Protein AF-A0A7C5NVF3-F1 (afdb_monomer)

Solvent-accessible surface area (backbone atoms only — not comparable to full-atom values): 6980 Å² total; per-residue (Å²): 120,101,78,73,57,64,65,59,55,49,51,50,50,53,51,49,51,52,49,50,53,49,50,57,51,39,60,72,72,67,48,75,81,57,51,59,60,52,48,51,54,54,52,60,71,68,57,77,90,85,82,88,89,86,80,64,86,88,70,46,63,48,60,48,50,18,57,64,72,38,77,91,44,76,80,44,80,82,63,97,58,91,69,82,85,64,93,81,85,90,78,92,62,86,75,82,83,87,80,87,85,72,134

Radius of gyration: 19.9 Å; Cα contacts (8 Å, |Δi|>4): 42; chains: 1; bounding box: 36×35×56 Å

Secondary structure (DSSP, 8-state):
--S--HHHHHHHHHHHHHHHHHHHHHHHTT--SSHHHHHHHHHHTT----------TTSSHHHHHHHHH-TT--SS---SS--TTS-------SS--------

Mean predicted aligned error: 11.96 Å

Sequence (103 aa):
MLLTDQELKHKRYEIKNTANDLKKILQKINYSDEDAIVEDVLNGLEEPFMFVVVGEVKSGKSSFINALLDPGKEICKVAPSPMTDTIQEIVYGVPEREESVSP

Nearest PDB structures (foldseek):
  1y76-assembly1_C  TM=8.891E-01  e=1.439E+00  Rattus norvegicus
  6ipc-assembly2_J  TM=8.053E-01  e=4.302E+00  Homo sapiens
  7xn7-assembly1_r  TM=4.098E-01  e=4.034E+00  Komagataella phaffii

Foldseek 3Di:
DPDPPVVLVVVLVVLLVVLVVVLVVCVVVVPPPCNVVSVVVNVVSPDDDDDDDDDDFPPCSQVVVCVVPPVVDSQDDDDPDRPPPDDDDDDDDPPDDDDDDDD

Structure (mmCIF, N/CA/C/O backbone):
data_AF-A0A7C5NVF3-F1
#
_entry.id   AF-A0A7C5NVF3-F1
#
loop_
_atom_site.group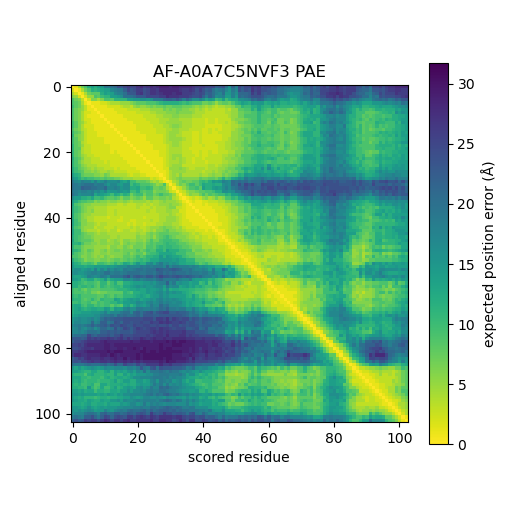_PDB
_atom_site.id
_atom_site.type_symbol
_atom_site.label_atom_id
_atom_site.label_alt_id
_atom_site.label_comp_id
_atom_site.label_asym_id
_atom_site.label_entity_id
_atom_site.label_seq_id
_atom_site.pdbx_PDB_ins_code
_atom_site.Cartn_x
_atom_site.Cartn_y
_atom_site.Cartn_z
_atom_site.occupancy
_atom_site.B_iso_or_equiv
_atom_site.auth_seq_id
_atom_site.auth_comp_id
_atom_site.auth_asym_id
_atom_site.auth_atom_id
_atom_site.pdbx_PDB_model_num
ATOM 1 N N . MET A 1 1 ? 8.363 -12.502 -8.960 1.00 39.22 1 MET A N 1
ATOM 2 C CA . MET A 1 1 ? 9.226 -11.387 -8.524 1.00 39.22 1 MET A CA 1
ATOM 3 C C . MET A 1 1 ? 8.731 -10.909 -7.163 1.00 39.22 1 MET A C 1
ATOM 5 O O . MET A 1 1 ? 7.525 -10.909 -6.956 1.00 39.22 1 MET A O 1
ATOM 9 N N . LEU A 1 2 ? 9.635 -10.677 -6.210 1.00 43.88 2 LEU A N 1
ATOM 10 C CA . LEU A 1 2 ? 9.419 -10.656 -4.750 1.00 43.88 2 LEU A CA 1
ATOM 11 C C . LEU A 1 2 ? 8.507 -9.519 -4.226 1.00 43.88 2 LEU A C 1
ATOM 13 O O . LEU A 1 2 ? 8.996 -8.613 -3.572 1.00 43.88 2 LEU A O 1
ATOM 17 N N . LEU A 1 3 ? 7.191 -9.556 -4.465 1.00 48.16 3 LEU A N 1
ATOM 18 C CA . LEU A 1 3 ? 6.234 -8.631 -3.816 1.00 48.16 3 LEU A CA 1
ATOM 19 C C . LEU A 1 3 ? 4.893 -9.287 -3.431 1.00 48.16 3 LEU A C 1
ATOM 21 O O . LEU A 1 3 ? 3.881 -8.622 -3.223 1.00 48.16 3 LEU A O 1
ATOM 25 N N . THR A 1 4 ? 4.874 -10.608 -3.273 1.00 58.38 4 THR A N 1
ATOM 26 C CA . THR A 1 4 ? 3.756 -11.324 -2.640 1.00 58.38 4 THR A CA 1
ATOM 27 C C . THR A 1 4 ? 4.297 -12.322 -1.640 1.00 58.38 4 THR A C 1
ATOM 29 O O . THR A 1 4 ? 4.055 -13.522 -1.752 1.00 58.38 4 THR A O 1
ATOM 32 N N . ASP A 1 5 ? 5.068 -11.832 -0.676 1.00 70.69 5 ASP A N 1
ATOM 33 C CA . ASP A 1 5 ? 5.360 -12.651 0.484 1.00 70.69 5 ASP A CA 1
ATOM 34 C C . ASP A 1 5 ? 4.044 -12.838 1.260 1.00 70.69 5 ASP A C 1
ATOM 36 O O . ASP A 1 5 ? 3.506 -11.900 1.859 1.00 70.69 5 ASP A O 1
ATOM 40 N N . GLN A 1 6 ? 3.457 -14.034 1.148 1.00 73.69 6 GLN A N 1
ATOM 41 C CA . GLN A 1 6 ? 2.255 -14.400 1.898 1.00 73.69 6 GLN A CA 1
ATOM 42 C C . GLN A 1 6 ? 2.490 -14.239 3.402 1.00 73.69 6 GLN A C 1
ATOM 44 O O . GLN A 1 6 ? 1.564 -13.859 4.115 1.00 73.69 6 GLN A O 1
ATOM 49 N N . GLU A 1 7 ? 3.726 -14.443 3.864 1.00 80.69 7 GLU A N 1
ATOM 50 C CA . GLU A 1 7 ? 4.119 -14.237 5.252 1.00 80.69 7 GLU A CA 1
ATOM 51 C C . GLU A 1 7 ? 4.009 -12.758 5.640 1.00 80.69 7 GLU A C 1
ATOM 53 O O . GLU A 1 7 ? 3.460 -12.427 6.688 1.00 80.69 7 GLU A O 1
ATOM 58 N N . LEU A 1 8 ? 4.437 -11.843 4.767 1.00 80.69 8 LEU A N 1
ATOM 59 C CA . LEU A 1 8 ? 4.329 -10.404 5.007 1.00 80.69 8 LEU A CA 1
ATOM 60 C C . LEU A 1 8 ? 2.871 -9.926 5.025 1.00 80.69 8 LEU A C 1
ATOM 62 O O . LEU A 1 8 ? 2.501 -9.116 5.876 1.00 80.69 8 LEU A O 1
ATOM 66 N N . LYS A 1 9 ? 2.021 -10.457 4.135 1.00 81.94 9 LYS A N 1
ATOM 67 C CA . LYS A 1 9 ? 0.570 -10.194 4.177 1.00 81.94 9 LYS A CA 1
ATOM 68 C C . LYS A 1 9 ? -0.051 -10.703 5.477 1.00 81.94 9 LYS A C 1
ATOM 70 O O . LYS A 1 9 ? -0.844 -9.989 6.087 1.00 81.94 9 LYS A O 1
ATOM 75 N N . HIS A 1 10 ? 0.334 -11.903 5.911 1.00 86.25 10 HIS A N 1
ATOM 76 C CA . HIS A 1 10 ? -0.138 -12.493 7.160 1.00 86.25 10 HIS A CA 1
ATOM 77 C C . HIS A 1 10 ? 0.290 -11.664 8.376 1.00 86.25 10 HIS A C 1
ATOM 79 O O . HIS A 1 10 ? -0.549 -11.301 9.194 1.00 86.25 10 HIS A O 1
ATOM 85 N N . LYS A 1 11 ? 1.565 -11.266 8.456 1.00 87.88 11 LYS A N 1
ATOM 86 C CA . LYS A 1 11 ? 2.071 -10.418 9.545 1.00 87.88 11 LYS A CA 1
ATOM 87 C C . LYS A 1 11 ? 1.390 -9.053 9.5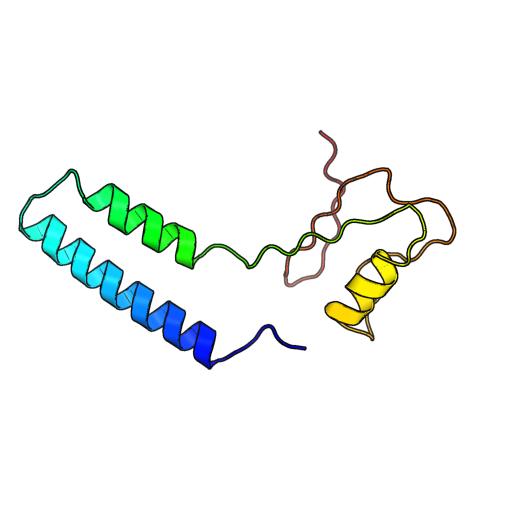76 1.00 87.88 11 LYS A C 1
ATOM 89 O O . LYS A 1 11 ? 0.991 -8.605 10.646 1.00 87.88 11 LYS A O 1
ATOM 94 N N . ARG A 1 12 ? 1.189 -8.402 8.419 1.00 87.12 12 ARG A N 1
ATOM 95 C CA . ARG A 1 12 ? 0.420 -7.142 8.346 1.00 87.12 12 ARG A CA 1
ATOM 96 C C . ARG A 1 12 ? -0.999 -7.326 8.890 1.00 87.12 12 ARG A C 1
ATOM 98 O O . ARG A 1 12 ? -1.469 -6.482 9.649 1.00 87.12 12 ARG A O 1
ATOM 105 N N . TYR A 1 13 ? -1.657 -8.434 8.549 1.00 89.31 13 TYR A N 1
ATOM 106 C CA . TYR A 1 13 ? -2.989 -8.762 9.056 1.00 89.31 13 TYR A CA 1
ATOM 107 C C . TYR A 1 13 ? -3.007 -8.970 10.581 1.00 89.31 13 TYR A C 1
ATOM 109 O O . TYR A 1 13 ? -3.860 -8.404 11.263 1.00 89.31 13 TYR A O 1
ATOM 117 N N . GLU A 1 14 ? -2.048 -9.714 11.136 1.00 92.62 14 GLU A N 1
ATOM 118 C CA . GLU A 1 14 ? -1.939 -9.934 12.586 1.00 92.62 14 GLU A CA 1
ATOM 119 C C . GLU A 1 14 ? -1.690 -8.636 13.363 1.00 92.62 14 GLU A C 1
ATOM 121 O O . GLU A 1 14 ? -2.365 -8.375 14.365 1.00 92.62 14 GLU A O 1
ATOM 126 N N . ILE A 1 15 ? -0.768 -7.792 12.886 1.00 91.00 15 ILE A N 1
ATOM 127 C CA . ILE A 1 15 ? -0.477 -6.497 13.515 1.00 91.00 15 ILE A CA 1
ATOM 128 C C . ILE A 1 15 ? -1.717 -5.602 13.448 1.00 91.00 15 ILE A C 1
ATOM 130 O O . ILE A 1 15 ? -2.098 -5.014 14.458 1.00 91.00 15 ILE A O 1
ATOM 134 N N . LYS A 1 16 ? -2.396 -5.547 12.294 1.00 91.31 16 LYS A N 1
ATOM 135 C CA . LYS A 1 16 ? -3.624 -4.762 12.124 1.00 91.31 16 LYS A CA 1
ATOM 136 C C . LYS A 1 16 ? -4.722 -5.209 13.088 1.00 91.31 16 LYS A C 1
ATOM 138 O O . LYS A 1 16 ? -5.383 -4.365 13.687 1.00 91.31 16 LYS A O 1
ATOM 143 N N . ASN A 1 17 ? -4.921 -6.512 13.272 1.00 93.62 17 ASN A N 1
ATOM 144 C CA . ASN A 1 17 ? -5.908 -7.017 14.229 1.00 93.62 17 ASN A CA 1
ATOM 145 C C . ASN A 1 17 ? -5.545 -6.648 15.668 1.00 93.62 17 ASN A C 1
ATOM 147 O O . ASN A 1 17 ? -6.384 -6.121 16.393 1.00 93.62 17 ASN A O 1
ATOM 151 N N . THR A 1 18 ? -4.282 -6.842 16.045 1.00 92.25 18 THR A N 1
ATOM 152 C CA . THR A 1 18 ? -3.792 -6.524 17.392 1.00 92.25 18 THR A CA 1
ATOM 153 C C . THR A 1 18 ? -3.927 -5.029 17.701 1.00 92.25 18 THR A C 1
ATOM 155 O O . THR A 1 18 ? -4.414 -4.659 18.767 1.00 92.25 18 THR A O 1
ATOM 158 N N . ALA A 1 19 ? -3.567 -4.159 16.752 1.00 89.94 19 ALA A N 1
ATOM 159 C CA . ALA A 1 19 ? -3.720 -2.711 16.883 1.00 89.94 19 ALA A CA 1
ATOM 160 C C . ALA A 1 19 ? -5.197 -2.292 16.989 1.00 89.94 19 ALA A C 1
ATOM 162 O O . ALA A 1 19 ? -5.542 -1.446 17.811 1.00 89.94 19 ALA A O 1
ATOM 163 N N . ASN A 1 20 ? -6.094 -2.923 16.223 1.00 90.69 20 ASN A N 1
ATOM 164 C CA . ASN A 1 20 ? -7.534 -2.678 16.339 1.00 90.69 20 ASN A CA 1
ATOM 165 C C . ASN A 1 20 ? -8.100 -3.118 17.693 1.00 90.69 20 ASN A C 1
ATOM 167 O O . ASN A 1 20 ? -8.975 -2.448 18.242 1.00 90.69 20 ASN A O 1
ATOM 171 N N . ASP A 1 21 ? -7.628 -4.234 18.242 1.00 91.25 21 ASP A N 1
ATOM 172 C CA . ASP A 1 21 ? -8.057 -4.684 19.564 1.00 91.25 21 ASP A CA 1
ATOM 173 C C . ASP A 1 21 ? -7.545 -3.756 20.669 1.00 91.25 21 ASP A C 1
ATOM 175 O O . ASP A 1 21 ? -8.307 -3.427 21.580 1.00 91.25 21 ASP A O 1
ATOM 179 N N . LEU A 1 22 ? -6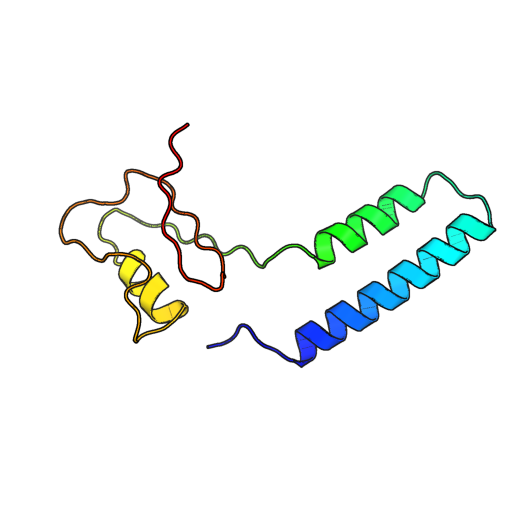.318 -3.238 20.540 1.00 89.00 22 LEU A N 1
ATOM 180 C CA . LEU A 1 22 ? -5.804 -2.185 21.414 1.00 89.00 22 LEU A CA 1
ATOM 181 C C . LEU A 1 22 ? -6.664 -0.915 21.327 1.00 89.00 22 LEU A C 1
ATOM 183 O O . LEU A 1 22 ? -7.094 -0.418 22.365 1.00 89.00 22 LEU A O 1
ATOM 187 N N . LYS A 1 23 ? -7.006 -0.448 20.115 1.00 86.94 23 LYS A N 1
ATOM 188 C CA . LYS A 1 23 ? -7.891 0.716 19.904 1.00 86.94 23 LYS A CA 1
ATOM 189 C C . LYS A 1 23 ? -9.229 0.545 20.627 1.00 86.94 23 LYS A C 1
ATOM 191 O O . LYS A 1 23 ? -9.662 1.427 21.360 1.00 86.94 23 LYS A O 1
ATOM 196 N N . LYS A 1 24 ? -9.864 -0.629 20.512 1.00 88.25 24 LYS A N 1
ATOM 197 C CA . LYS A 1 24 ? -11.124 -0.929 21.223 1.00 88.25 24 LYS A CA 1
ATOM 198 C C . LYS A 1 24 ? -10.972 -0.874 22.744 1.00 88.25 24 LYS A C 1
ATOM 200 O O . LYS A 1 24 ? -11.931 -0.534 23.434 1.00 88.25 24 LYS A O 1
ATOM 205 N N . ILE A 1 25 ? -9.819 -1.276 23.282 1.00 88.62 25 ILE A N 1
ATOM 206 C CA . ILE A 1 25 ? -9.549 -1.217 24.724 1.00 88.62 25 ILE A CA 1
ATOM 207 C C . ILE A 1 25 ? -9.365 0.239 25.162 1.00 88.62 25 ILE A C 1
ATOM 209 O O . ILE A 1 25 ? -10.016 0.638 26.125 1.00 88.62 25 ILE A O 1
ATOM 213 N N . LEU A 1 26 ? -8.566 1.029 24.436 1.00 85.62 26 LEU A N 1
ATOM 214 C CA . LEU A 1 26 ? -8.338 2.457 24.708 1.00 85.62 26 LEU A CA 1
ATOM 215 C C . LEU A 1 26 ? -9.648 3.261 24.691 1.00 85.62 26 LEU A C 1
ATOM 217 O O . LEU A 1 26 ? -9.947 4.000 25.631 1.00 85.62 26 LEU A O 1
ATOM 221 N N . GLN A 1 27 ? -10.506 2.999 23.703 1.00 83.94 27 GLN A N 1
ATOM 222 C CA . GLN A 1 27 ? -11.839 3.599 23.614 1.00 83.94 27 GLN A CA 1
ATOM 223 C C . GLN A 1 27 ? -12.736 3.243 24.807 1.00 83.94 27 GLN A C 1
ATOM 225 O O . GLN A 1 27 ? -13.494 4.082 25.288 1.00 83.94 27 GLN A O 1
ATOM 230 N N . LYS A 1 28 ? -12.653 2.011 25.329 1.00 85.12 28 LYS A N 1
ATOM 231 C CA . LYS A 1 28 ? -13.437 1.585 26.504 1.00 85.12 28 LYS A CA 1
ATOM 232 C C . LYS A 1 28 ? -12.989 2.251 27.802 1.00 85.12 28 LYS A C 1
ATOM 234 O O . LYS A 1 28 ? -13.817 2.431 28.690 1.00 85.12 28 LYS A O 1
ATOM 239 N N . ILE A 1 29 ? -11.704 2.576 27.929 1.00 86.12 29 ILE A N 1
ATOM 240 C CA . ILE A 1 29 ? -11.147 3.241 29.118 1.00 86.12 29 ILE A CA 1
ATOM 241 C C . ILE A 1 29 ? -11.188 4.776 29.012 1.00 86.12 29 ILE A C 1
ATOM 243 O O . ILE A 1 29 ? -10.740 5.455 29.931 1.00 86.12 29 ILE A O 1
ATOM 247 N N . ASN A 1 30 ? -11.780 5.310 27.934 1.00 73.19 30 ASN A N 1
ATOM 248 C CA . ASN A 1 30 ? -11.993 6.737 27.683 1.00 73.19 30 ASN A CA 1
ATOM 249 C C . ASN A 1 30 ? -10.690 7.564 27.608 1.00 73.19 30 ASN A C 1
ATOM 251 O O . ASN A 1 30 ? -10.679 8.743 27.964 1.00 73.19 30 ASN A O 1
ATOM 255 N N . TYR A 1 31 ? -9.600 6.941 27.148 1.00 71.31 31 TYR A N 1
ATOM 256 C CA . TYR A 1 31 ? -8.304 7.586 26.922 1.00 71.31 31 TYR A CA 1
ATOM 257 C C . TYR A 1 31 ? -8.249 8.152 25.496 1.00 71.31 31 TYR A C 1
ATOM 259 O O . TYR A 1 31 ? -7.921 7.448 24.545 1.00 71.31 31 TYR A O 1
ATOM 267 N N . SER A 1 32 ? -8.634 9.420 25.338 1.00 65.88 32 SER A N 1
ATOM 268 C CA . SER A 1 32 ? -8.825 10.061 24.026 1.00 65.88 32 SER A CA 1
ATOM 269 C C . SER A 1 32 ? -7.538 10.474 23.309 1.00 65.88 32 SER A C 1
ATOM 271 O O . SER A 1 32 ? -7.564 10.666 22.097 1.00 65.88 32 SER A O 1
ATOM 273 N N . ASP A 1 33 ? -6.423 10.627 24.025 1.00 66.06 33 ASP A N 1
ATOM 274 C CA . ASP A 1 33 ? -5.205 11.231 23.458 1.00 66.06 33 ASP A CA 1
ATOM 275 C C . ASP A 1 33 ? -4.302 10.212 22.734 1.00 66.06 33 ASP A C 1
ATOM 277 O O . ASP A 1 33 ? -3.489 10.583 21.890 1.00 66.06 33 ASP A O 1
ATOM 281 N N . GLU A 1 34 ? -4.460 8.917 23.014 1.00 67.12 34 GLU A N 1
ATOM 282 C CA . GLU A 1 34 ? -3.619 7.842 22.458 1.00 67.12 34 GLU A CA 1
ATOM 283 C C . GLU A 1 34 ? -4.239 7.154 21.232 1.00 67.12 34 GLU A C 1
ATOM 285 O O . GLU A 1 34 ? -3.554 6.404 20.531 1.00 67.12 34 GLU A O 1
ATOM 290 N N . ASP A 1 35 ? -5.505 7.457 20.923 1.00 74.38 35 ASP A N 1
ATOM 291 C CA . ASP A 1 35 ? -6.191 6.973 19.720 1.00 74.38 35 ASP A CA 1
ATOM 292 C C . ASP A 1 35 ? -5.453 7.404 18.442 1.00 74.38 35 ASP A C 1
ATOM 294 O O . ASP A 1 35 ? -5.355 6.620 17.495 1.00 74.38 35 ASP A O 1
ATOM 298 N N . ALA A 1 36 ? -4.860 8.604 18.448 1.00 80.06 36 ALA A N 1
ATOM 299 C CA . ALA A 1 36 ? -4.085 9.135 17.328 1.00 80.06 36 ALA A CA 1
ATOM 300 C C . ALA A 1 36 ? -2.841 8.285 17.017 1.00 80.06 36 ALA A C 1
ATOM 302 O O . ALA A 1 36 ? -2.554 8.005 15.859 1.00 80.06 36 ALA A O 1
ATOM 303 N N . ILE A 1 37 ? -2.138 7.798 18.045 1.00 83.88 37 ILE A N 1
ATOM 304 C CA . ILE A 1 37 ? -0.920 6.992 17.866 1.00 83.88 37 ILE A CA 1
ATOM 305 C C . ILE A 1 37 ? -1.264 5.643 17.228 1.00 83.88 37 ILE A C 1
ATOM 307 O O . ILE A 1 37 ? -0.562 5.164 16.337 1.00 83.88 37 ILE A O 1
ATOM 311 N N . VAL A 1 38 ? -2.353 5.014 17.678 1.00 85.50 38 VAL A N 1
ATOM 312 C CA . VAL A 1 38 ? -2.802 3.734 17.114 1.00 85.50 38 VAL A CA 1
ATOM 313 C C . VAL A 1 38 ? -3.305 3.915 15.683 1.00 85.50 38 VAL A C 1
ATOM 315 O O . VAL A 1 38 ? -3.080 3.049 14.838 1.00 85.50 38 VAL A O 1
ATOM 318 N N . GLU A 1 39 ? -3.957 5.038 15.395 1.00 84.56 39 GLU A N 1
ATOM 319 C CA . GLU A 1 39 ? -4.401 5.395 14.051 1.00 84.56 39 GLU A CA 1
ATOM 320 C C . GLU A 1 39 ? -3.226 5.617 13.092 1.00 84.56 39 GLU A C 1
ATOM 322 O O . GLU A 1 39 ? -3.226 5.043 12.005 1.00 84.56 39 GLU A O 1
ATOM 327 N N . ASP A 1 40 ? -2.177 6.321 13.519 1.00 86.62 40 ASP A N 1
ATOM 328 C CA . ASP A 1 40 ? -0.957 6.511 12.728 1.00 86.62 40 ASP A CA 1
ATOM 329 C C . ASP A 1 40 ? -0.278 5.177 12.383 1.00 86.62 40 ASP A C 1
ATOM 331 O O . ASP A 1 40 ? 0.113 4.943 11.237 1.00 86.62 40 ASP A O 1
ATOM 335 N N . VAL A 1 41 ? -0.189 4.254 13.348 1.00 86.44 41 VAL A N 1
ATOM 336 C CA . VAL A 1 41 ? 0.361 2.909 13.107 1.00 86.44 41 VAL A CA 1
ATOM 337 C C . VAL A 1 41 ? -0.499 2.130 12.111 1.00 86.44 41 VAL A C 1
ATOM 339 O O . VAL A 1 41 ? 0.037 1.469 11.220 1.00 86.44 41 VAL A O 1
ATOM 342 N N . LEU A 1 42 ? -1.827 2.194 12.244 1.00 87.31 42 LEU A N 1
ATOM 343 C CA . LEU A 1 42 ? -2.748 1.538 11.315 1.00 87.31 42 LEU A CA 1
ATOM 344 C C . LEU A 1 42 ? -2.617 2.105 9.896 1.00 87.31 42 LEU A C 1
ATOM 346 O O . LEU A 1 42 ? -2.586 1.320 8.950 1.00 87.31 42 LEU A O 1
ATOM 350 N N . ASN A 1 43 ? -2.473 3.424 9.755 1.00 85.62 43 ASN A N 1
ATOM 351 C CA . ASN A 1 43 ? -2.275 4.088 8.467 1.00 85.62 43 ASN A CA 1
ATOM 352 C C . ASN A 1 43 ? -0.952 3.659 7.814 1.00 85.62 43 ASN A C 1
ATOM 354 O O . ASN A 1 43 ? -0.946 3.232 6.661 1.00 85.62 43 ASN A O 1
ATOM 358 N N . GLY A 1 44 ? 0.150 3.646 8.571 1.00 84.25 44 GLY A N 1
ATOM 359 C CA . GLY A 1 44 ? 1.457 3.203 8.070 1.00 84.25 44 GLY A CA 1
ATOM 360 C C . GLY A 1 44 ? 1.491 1.732 7.625 1.00 84.25 44 GLY A C 1
ATOM 361 O O . GLY A 1 44 ? 2.234 1.362 6.717 1.00 84.25 44 GLY A O 1
ATOM 362 N N . LEU A 1 45 ? 0.655 0.865 8.212 1.00 83.44 45 LEU A N 1
ATOM 363 C CA . LEU A 1 45 ? 0.519 -0.535 7.781 1.00 83.44 45 LEU A CA 1
ATOM 364 C C . LEU A 1 45 ? -0.199 -0.697 6.439 1.00 83.44 45 LEU A C 1
ATOM 366 O O . LEU A 1 45 ? -0.109 -1.775 5.840 1.00 83.44 45 LEU A O 1
ATOM 370 N N . GLU A 1 46 ? -0.918 0.321 5.972 1.00 75.62 46 GLU A N 1
ATOM 371 C CA . GLU A 1 46 ? -1.580 0.325 4.665 1.00 75.62 46 GLU A CA 1
ATOM 372 C C . GLU A 1 46 ? -0.723 0.975 3.578 1.00 75.62 46 GLU A C 1
ATOM 374 O O . GLU A 1 46 ? -0.980 0.759 2.392 1.00 75.62 46 GLU A O 1
ATOM 379 N N . GLU A 1 47 ? 0.349 1.674 3.956 1.00 75.00 47 GL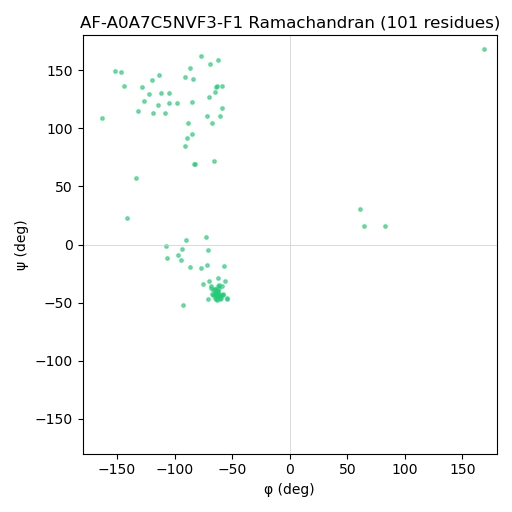U A N 1
ATOM 380 C CA . GLU A 1 47 ? 1.241 2.307 2.996 1.00 75.00 47 GLU A CA 1
ATOM 381 C C . GLU A 1 47 ? 1.945 1.269 2.094 1.00 75.00 47 GLU A C 1
ATOM 383 O O . GLU A 1 47 ? 2.412 0.206 2.560 1.00 75.00 47 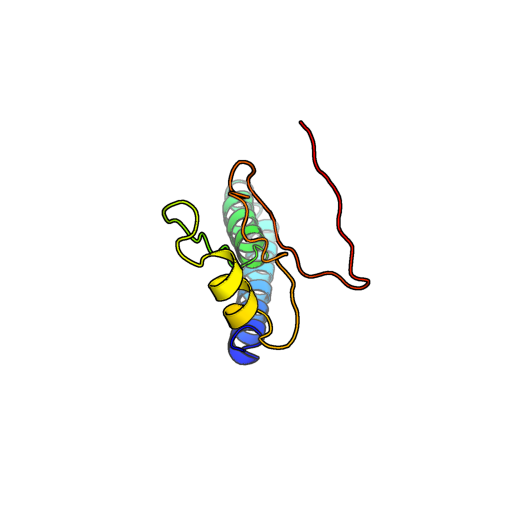GLU A O 1
ATOM 388 N N . PRO A 1 48 ? 2.019 1.552 0.777 1.00 70.50 48 PRO A N 1
ATOM 389 C CA . PRO A 1 48 ? 2.765 0.735 -0.164 1.00 70.50 48 PRO A CA 1
ATOM 390 C C . PRO A 1 48 ? 4.272 0.857 0.086 1.00 70.50 48 PRO A C 1
ATOM 392 O O . PRO A 1 48 ? 4.774 1.857 0.594 1.00 70.50 48 PRO A O 1
ATOM 395 N N . PHE A 1 49 ? 5.030 -0.161 -0.322 1.00 72.00 49 PHE A N 1
ATOM 396 C CA . PHE A 1 49 ? 6.488 -0.077 -0.298 1.00 72.00 49 PHE A CA 1
ATOM 397 C C . PHE A 1 49 ? 6.975 0.865 -1.400 1.00 72.00 49 PHE A C 1
ATOM 399 O O . PHE A 1 49 ? 6.892 0.539 -2.584 1.00 72.00 49 PHE A O 1
ATOM 406 N N . MET A 1 50 ? 7.502 2.021 -1.004 1.00 70.50 50 MET A N 1
ATOM 407 C CA . MET A 1 50 ? 8.060 2.997 -1.932 1.00 70.50 50 MET A CA 1
ATOM 408 C C . MET A 1 50 ? 9.520 2.663 -2.259 1.00 70.50 50 MET A C 1
ATOM 410 O O . MET A 1 50 ? 10.373 2.602 -1.374 1.00 70.50 50 MET A O 1
ATOM 414 N N . PHE A 1 51 ? 9.814 2.483 -3.546 1.00 70.56 51 PHE A N 1
ATOM 415 C CA . PHE A 1 51 ? 11.169 2.289 -4.060 1.00 70.56 51 PHE A CA 1
ATOM 416 C C . PHE A 1 51 ? 11.560 3.476 -4.939 1.00 70.56 51 PHE A C 1
ATOM 418 O O . PHE A 1 51 ? 10.919 3.740 -5.953 1.00 70.56 51 PHE A O 1
ATOM 425 N N . VAL A 1 52 ? 12.632 4.179 -4.569 1.00 75.44 52 VAL A N 1
ATOM 426 C CA . VAL A 1 52 ? 13.155 5.319 -5.335 1.00 75.44 52 VAL A CA 1
ATOM 427 C C . VAL A 1 52 ? 14.416 4.889 -6.083 1.00 75.44 52 VAL A C 1
ATOM 429 O O . VAL A 1 52 ? 15.391 4.457 -5.470 1.00 75.44 52 VAL A O 1
ATOM 432 N N . VAL A 1 53 ? 14.409 5.020 -7.412 1.00 73.75 53 VAL A N 1
ATOM 433 C CA . VAL A 1 53 ? 15.554 4.701 -8.282 1.00 73.75 53 VAL A CA 1
ATOM 434 C C . VAL A 1 53 ? 16.155 5.998 -8.825 1.00 73.75 53 VAL A C 1
ATOM 436 O O . VAL A 1 53 ? 15.530 6.692 -9.625 1.00 73.75 53 VAL A O 1
ATOM 439 N N . VAL A 1 54 ? 17.387 6.319 -8.419 1.00 76.50 54 VAL A N 1
ATOM 440 C CA . VAL A 1 54 ? 18.099 7.553 -8.806 1.00 76.50 54 VAL A CA 1
ATOM 441 C C . VAL A 1 54 ? 19.311 7.222 -9.682 1.00 76.50 54 VAL A C 1
ATOM 443 O O . VAL A 1 54 ? 19.959 6.196 -9.496 1.00 76.50 54 VAL A O 1
ATOM 446 N N . GLY A 1 55 ? 19.632 8.086 -10.648 1.00 73.38 55 GLY A N 1
ATOM 447 C CA . GLY A 1 55 ? 20.822 7.948 -11.494 1.00 73.38 55 GLY A CA 1
ATOM 448 C C . GLY A 1 55 ? 20.817 8.893 -12.696 1.00 73.38 55 GLY A C 1
ATOM 449 O O . GLY A 1 55 ? 19.784 9.475 -13.031 1.00 73.38 55 GLY A O 1
ATOM 450 N N . GLU A 1 56 ? 21.957 9.015 -13.374 1.00 75.19 56 GLU A N 1
ATOM 451 C CA . GLU A 1 56 ? 22.143 9.902 -14.531 1.00 75.19 56 GLU A CA 1
ATOM 452 C C . GLU A 1 56 ? 21.248 9.544 -15.730 1.00 75.19 56 GLU A C 1
ATOM 454 O O . GLU A 1 56 ? 20.737 8.427 -15.868 1.00 75.19 56 GLU A O 1
ATOM 459 N N . VAL A 1 57 ? 21.017 10.508 -16.620 1.00 66.25 57 VAL A N 1
ATOM 460 C CA . VAL A 1 57 ? 20.214 10.301 -17.833 1.00 66.25 57 VAL A CA 1
ATOM 461 C C . VAL A 1 57 ? 20.845 9.183 -18.680 1.00 66.25 57 VAL A C 1
ATOM 463 O O . VAL A 1 57 ? 22.058 9.135 -18.837 1.00 66.25 57 VAL A O 1
ATOM 466 N N . LYS A 1 58 ? 20.027 8.261 -19.209 1.00 63.34 58 LYS A N 1
ATOM 467 C CA . LYS A 1 58 ? 20.463 7.051 -19.949 1.00 63.34 58 LYS A CA 1
ATOM 468 C C . LYS A 1 58 ? 21.256 6.003 -19.146 1.00 63.34 58 LYS A C 1
ATOM 470 O O . LYS A 1 58 ? 21.793 5.079 -19.745 1.00 63.34 58 LYS A O 1
ATOM 475 N N . SER A 1 59 ? 21.244 6.039 -17.811 1.00 71.69 59 SER A N 1
ATOM 476 C CA . SER A 1 59 ? 21.895 5.005 -16.980 1.00 71.69 59 SER A CA 1
ATOM 477 C C . SER A 1 59 ? 21.173 3.643 -16.934 1.00 71.69 59 SER A C 1
ATOM 479 O O . SER A 1 59 ? 21.547 2.776 -16.151 1.00 71.69 59 SER A O 1
ATOM 481 N N . GLY A 1 60 ? 20.117 3.446 -17.733 1.00 73.06 60 GLY A N 1
ATOM 482 C CA . GLY A 1 60 ? 19.349 2.194 -17.762 1.00 73.06 60 GLY A CA 1
ATOM 483 C C . GLY A 1 60 ? 18.274 2.056 -16.677 1.00 73.06 60 GLY A C 1
ATOM 484 O O . GLY A 1 60 ? 17.768 0.956 -16.479 1.00 73.06 60 GLY A O 1
ATOM 485 N N . LYS A 1 61 ? 17.876 3.143 -15.996 1.00 80.69 61 LYS A N 1
ATOM 486 C CA . LYS A 1 61 ? 16.829 3.117 -14.946 1.00 80.69 61 LYS A CA 1
ATOM 487 C C . LYS A 1 61 ? 15.510 2.506 -15.430 1.00 80.69 61 LYS A C 1
ATOM 489 O O . LYS A 1 61 ? 14.975 1.629 -14.766 1.00 80.69 61 LYS A O 1
ATOM 494 N N . SER A 1 62 ? 15.020 2.912 -16.603 1.00 73.19 62 SER A N 1
ATOM 495 C CA . SER A 1 62 ? 13.778 2.372 -17.177 1.00 73.19 62 SER A CA 1
ATOM 496 C C . SER A 1 62 ? 13.897 0.878 -17.488 1.00 73.19 62 SER A C 1
ATOM 498 O O . SER A 1 62 ? 12.986 0.110 -17.199 1.00 73.19 62 SER A O 1
ATOM 500 N N . SER A 1 63 ? 15.053 0.442 -18.002 1.00 75.38 63 SER A N 1
ATOM 501 C CA . SER A 1 63 ? 15.339 -0.978 -18.237 1.00 75.38 63 SER A CA 1
ATOM 502 C C . SER A 1 63 ? 15.395 -1.775 -16.930 1.00 75.38 63 SER A C 1
ATOM 504 O O . SER A 1 63 ? 14.901 -2.897 -16.879 1.00 75.38 63 SER A O 1
ATOM 506 N N . PHE A 1 64 ? 15.957 -1.193 -15.866 1.00 77.81 64 PHE A N 1
ATOM 507 C CA . PHE A 1 64 ? 16.008 -1.807 -14.540 1.00 77.81 64 PHE A CA 1
ATOM 508 C C . PHE A 1 64 ? 14.616 -1.949 -13.917 1.00 77.81 64 PHE A C 1
ATOM 510 O O . PHE A 1 64 ? 14.305 -3.010 -13.388 1.00 77.81 64 PHE A O 1
ATOM 517 N N . ILE A 1 65 ? 13.761 -0.927 -14.018 1.00 77.06 65 ILE A N 1
ATOM 518 C CA . ILE A 1 65 ? 12.380 -0.983 -13.517 1.00 77.06 65 ILE A CA 1
ATOM 519 C C . ILE A 1 65 ? 11.574 -2.051 -14.268 1.00 77.06 65 ILE A C 1
ATOM 521 O O . ILE A 1 65 ? 10.906 -2.857 -13.624 1.00 77.06 65 ILE A O 1
ATOM 525 N N . ASN A 1 66 ? 11.696 -2.129 -15.599 1.00 71.12 66 ASN A N 1
ATOM 526 C CA . ASN A 1 66 ? 11.049 -3.185 -16.390 1.00 71.12 66 ASN A CA 1
ATOM 527 C C . ASN A 1 66 ? 11.527 -4.575 -15.959 1.00 71.12 66 ASN A C 1
ATOM 529 O O . ASN A 1 66 ? 10.712 -5.452 -15.699 1.00 71.12 66 ASN A O 1
ATOM 533 N N . ALA A 1 67 ? 12.839 -4.759 -15.784 1.00 73.19 67 ALA A N 1
ATOM 534 C CA . ALA A 1 67 ? 13.379 -6.013 -15.272 1.00 73.19 67 ALA A CA 1
ATOM 535 C C . ALA A 1 67 ? 12.893 -6.332 -13.846 1.00 73.19 67 ALA A C 1
ATOM 537 O O . ALA A 1 67 ? 12.690 -7.504 -13.550 1.00 73.19 67 ALA A O 1
ATOM 538 N N . LEU A 1 68 ? 12.711 -5.320 -12.983 1.00 74.31 68 LEU A N 1
ATOM 539 C CA . LEU A 1 68 ? 12.295 -5.461 -11.581 1.00 74.31 68 LEU A CA 1
ATOM 540 C C . LEU A 1 68 ? 10.802 -5.778 -11.408 1.00 74.31 68 LEU A C 1
ATOM 542 O O . LEU A 1 68 ? 10.429 -6.455 -10.452 1.00 74.31 68 LEU A O 1
ATOM 546 N N . LEU A 1 69 ? 9.948 -5.245 -12.277 1.00 71.62 69 LEU A N 1
ATOM 547 C CA . LEU A 1 69 ? 8.498 -5.380 -12.160 1.00 71.62 69 LEU A CA 1
ATOM 548 C C . LEU A 1 69 ? 7.979 -6.583 -12.957 1.00 71.62 69 LEU A C 1
ATOM 550 O O . LEU A 1 69 ? 7.285 -7.428 -12.393 1.00 71.62 69 LEU A O 1
ATOM 554 N N . ASP A 1 70 ? 8.341 -6.687 -14.236 1.00 65.44 70 ASP A N 1
ATOM 555 C CA . ASP A 1 70 ? 8.047 -7.842 -15.085 1.00 65.44 70 ASP A CA 1
ATOM 556 C C . ASP A 1 70 ? 8.953 -7.814 -16.335 1.00 65.44 70 ASP A C 1
ATOM 558 O O . ASP A 1 70 ? 8.731 -6.990 -17.226 1.00 65.44 70 ASP A O 1
ATOM 562 N N . PRO A 1 71 ? 9.944 -8.721 -16.460 1.00 55.66 71 PRO A N 1
ATOM 563 C CA . PRO A 1 71 ? 10.867 -8.755 -17.598 1.00 55.66 71 PRO A CA 1
ATOM 564 C C . PRO A 1 71 ? 10.189 -8.898 -18.969 1.00 55.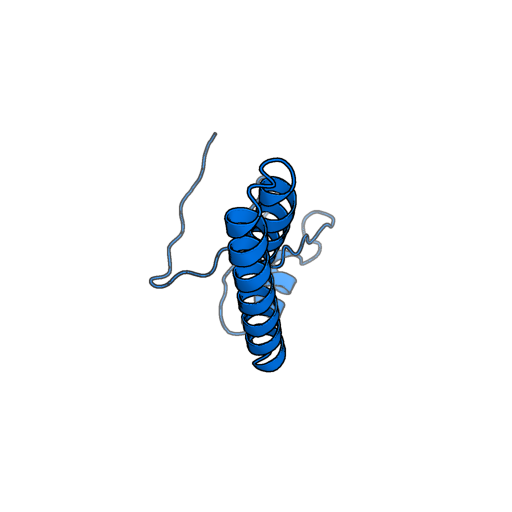66 71 PRO A C 1
ATOM 566 O O . PRO A 1 71 ? 10.829 -8.642 -19.988 1.00 55.66 71 PRO A 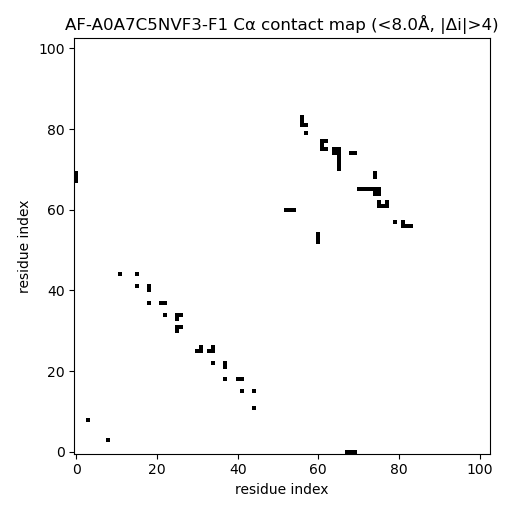O 1
ATOM 569 N N . GLY A 1 72 ? 8.928 -9.348 -19.007 1.00 54.88 72 GLY A N 1
ATOM 570 C CA . GLY A 1 72 ? 8.139 -9.505 -20.228 1.00 54.88 72 GLY A CA 1
ATOM 571 C C . GLY A 1 72 ? 7.254 -8.307 -20.586 1.00 54.88 72 GLY A C 1
ATOM 572 O O . GLY A 1 72 ? 6.603 -8.353 -21.629 1.00 54.88 72 GLY A O 1
ATOM 573 N N . LYS A 1 73 ? 7.200 -7.257 -19.754 1.00 57.84 73 LYS A N 1
ATOM 574 C CA . LYS A 1 73 ? 6.363 -6.070 -19.982 1.00 57.84 73 LYS A CA 1
ATOM 575 C C . LYS A 1 73 ? 7.197 -4.792 -20.021 1.00 57.84 73 LYS A C 1
ATOM 577 O O . LYS A 1 73 ? 7.963 -4.494 -19.110 1.00 57.84 73 LYS A O 1
ATOM 582 N N . GLU A 1 74 ? 6.995 -3.987 -21.060 1.00 56.97 74 GLU A N 1
ATOM 583 C CA . GLU A 1 74 ? 7.570 -2.640 -21.161 1.00 56.97 74 GLU A CA 1
ATOM 584 C C . GLU A 1 74 ? 6.718 -1.629 -20.379 1.00 56.97 74 GLU A C 1
ATOM 586 O O . GLU A 1 74 ? 6.043 -0.784 -20.958 1.00 56.97 74 GLU A O 1
ATOM 591 N N . ILE A 1 75 ? 6.732 -1.738 -19.047 1.00 59.50 75 ILE A N 1
ATOM 592 C CA . ILE A 1 75 ? 5.961 -0.864 -18.142 1.00 59.50 75 ILE A CA 1
ATOM 593 C C . ILE A 1 75 ? 6.461 0.587 -18.243 1.00 59.50 75 ILE A C 1
ATOM 595 O O . ILE A 1 75 ? 5.678 1.528 -18.326 1.00 59.50 75 ILE A O 1
ATOM 599 N N . CYS A 1 76 ? 7.777 0.776 -18.304 1.00 53.94 76 CYS A N 1
ATOM 600 C CA . CYS A 1 76 ? 8.414 2.026 -18.688 1.00 53.94 76 CYS A CA 1
ATOM 601 C C . CYS A 1 76 ? 8.814 1.955 -20.167 1.00 53.94 76 CYS A C 1
ATOM 603 O O . CYS A 1 76 ? 9.634 1.113 -20.543 1.00 53.94 76 CYS A O 1
ATOM 605 N N . LYS A 1 77 ? 8.316 2.875 -21.003 1.00 50.28 77 LYS A N 1
ATOM 606 C CA . LYS A 1 77 ? 8.763 3.009 -22.402 1.00 50.28 77 LYS A CA 1
ATOM 607 C C . LYS A 1 77 ? 10.273 3.282 -22.439 1.00 50.28 77 LYS A C 1
ATOM 609 O O . LYS A 1 77 ? 10.743 4.296 -21.924 1.00 50.28 77 LYS A O 1
ATOM 614 N N . VAL A 1 78 ? 11.048 2.381 -23.045 1.00 45.94 78 VAL A N 1
ATOM 615 C CA . VAL A 1 78 ? 12.505 2.528 -23.190 1.00 45.94 78 VAL A CA 1
ATOM 616 C C . VAL A 1 78 ? 12.796 3.229 -24.519 1.00 45.94 78 VAL A C 1
ATOM 618 O O . VAL A 1 78 ? 13.025 2.586 -25.537 1.00 45.94 78 VAL A O 1
ATOM 621 N N . ALA A 1 79 ? 12.756 4.563 -24.542 1.00 38.78 79 ALA A N 1
ATOM 622 C CA . ALA A 1 79 ? 13.146 5.330 -25.728 1.00 38.78 79 ALA A CA 1
ATOM 623 C C . ALA A 1 79 ? 14.649 5.706 -25.696 1.00 38.78 79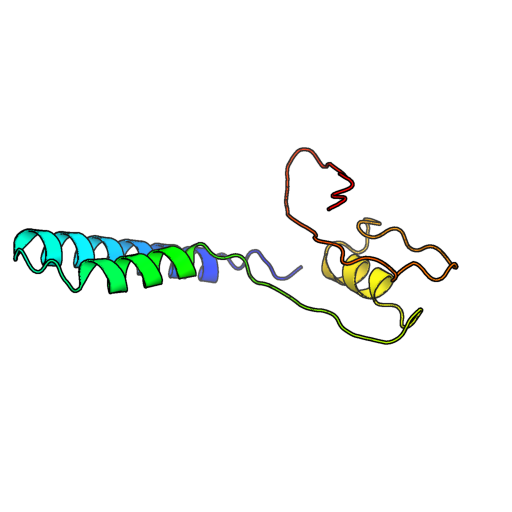 ALA A C 1
ATOM 625 O O . ALA A 1 79 ? 15.177 6.041 -24.634 1.00 38.78 79 ALA A O 1
ATOM 626 N N . PRO A 1 80 ? 15.355 5.718 -26.847 1.00 37.56 80 PRO A N 1
ATOM 627 C CA . PRO A 1 80 ? 16.762 6.137 -26.956 1.00 37.56 80 PRO A CA 1
ATOM 628 C C . PRO A 1 80 ? 16.995 7.656 -26.778 1.00 37.56 80 PRO A C 1
ATOM 630 O O . PRO A 1 80 ? 18.145 8.117 -26.744 1.00 37.56 80 PRO A O 1
ATOM 633 N N . SER A 1 81 ? 15.929 8.452 -26.647 1.00 37.97 81 SER A N 1
ATOM 634 C CA . SER A 1 81 ? 15.994 9.884 -26.339 1.00 37.97 81 SER A CA 1
ATOM 635 C C . SER A 1 81 ? 16.051 10.127 -24.821 1.00 37.97 81 SER A C 1
ATOM 637 O O . SER A 1 81 ? 15.553 9.306 -24.052 1.00 37.97 81 SER A O 1
ATOM 639 N N . PRO A 1 82 ? 16.657 11.233 -24.349 1.00 34.22 82 PRO A N 1
ATOM 640 C CA . PRO A 1 82 ? 16.643 11.574 -22.928 1.00 34.22 82 PRO A CA 1
ATOM 641 C C . PRO A 1 82 ? 15.180 11.758 -22.491 1.00 34.22 82 PRO A C 1
ATOM 643 O O . PRO A 1 82 ? 14.522 12.671 -22.969 1.00 34.22 82 PRO A O 1
ATOM 646 N N . MET A 1 83 ? 14.651 10.845 -21.671 1.00 46.72 83 MET A N 1
ATOM 647 C CA . MET A 1 83 ? 13.239 10.854 -21.246 1.00 46.72 83 MET A CA 1
ATOM 648 C C . MET A 1 83 ? 13.039 11.301 -19.792 1.00 46.72 83 MET A C 1
ATOM 650 O O . MET A 1 83 ? 11.915 11.569 -19.384 1.00 46.72 83 MET A O 1
ATOM 654 N N . THR A 1 84 ? 14.106 11.397 -18.993 1.00 45.44 84 THR A N 1
ATOM 655 C CA . THR A 1 84 ? 14.016 11.854 -17.598 1.00 45.44 84 THR A CA 1
ATOM 656 C C . THR A 1 84 ? 14.023 13.378 -17.509 1.00 45.44 84 THR A C 1
ATOM 658 O O . THR A 1 84 ? 14.992 13.942 -17.016 1.00 45.44 84 THR A O 1
ATOM 661 N N . ASP A 1 85 ? 12.943 14.004 -17.975 1.00 49.44 85 ASP A N 1
ATOM 662 C CA . ASP A 1 85 ? 12.571 15.386 -17.622 1.00 49.44 85 ASP A CA 1
ATOM 663 C C . ASP A 1 85 ? 11.343 15.424 -16.683 1.00 49.44 85 ASP A C 1
ATOM 665 O O . ASP A 1 85 ? 10.918 16.493 -16.252 1.00 49.44 85 ASP A O 1
ATOM 669 N N . THR A 1 86 ? 10.745 14.275 -16.326 1.00 53.69 86 THR A N 1
ATOM 670 C CA . THR A 1 86 ? 9.507 14.221 -15.521 1.00 53.69 86 THR A CA 1
ATOM 671 C C . THR A 1 86 ? 9.506 13.028 -14.560 1.00 53.69 86 THR A C 1
ATOM 673 O O . THR A 1 86 ? 9.915 11.926 -14.930 1.00 53.69 86 THR A O 1
ATOM 676 N N . ILE A 1 87 ? 9.075 13.253 -13.313 1.00 65.00 87 ILE A N 1
ATOM 677 C CA . ILE A 1 87 ? 8.883 12.205 -12.296 1.00 65.00 87 ILE A CA 1
ATOM 678 C C . ILE A 1 87 ? 7.757 11.276 -12.770 1.00 65.00 87 ILE A C 1
ATOM 680 O O . ILE A 1 87 ? 6.702 11.754 -13.172 1.00 65.00 87 ILE A O 1
ATOM 684 N N . GLN A 1 88 ? 7.984 9.962 -12.733 1.00 63.97 88 GLN A N 1
ATOM 685 C CA . GLN A 1 88 ? 6.983 8.953 -13.091 1.00 63.97 88 GLN A CA 1
ATOM 686 C C . GLN A 1 88 ? 6.569 8.172 -11.843 1.00 63.97 88 GLN A C 1
ATOM 688 O O . GLN A 1 88 ? 7.430 7.687 -11.108 1.00 63.97 88 GLN A O 1
ATOM 693 N N . GLU A 1 89 ? 5.262 8.038 -11.626 1.00 68.88 89 GLU A N 1
ATOM 694 C CA . GLU A 1 89 ? 4.674 7.204 -10.578 1.00 68.88 89 GLU A CA 1
ATOM 695 C C . GLU A 1 89 ? 4.096 5.929 -11.207 1.00 68.88 89 GLU A C 1
ATOM 697 O O . GLU A 1 89 ? 3.377 5.993 -12.203 1.00 68.88 89 GLU A O 1
ATOM 702 N N . ILE A 1 90 ? 4.430 4.762 -10.646 1.00 71.12 90 ILE A N 1
ATOM 703 C CA . ILE A 1 90 ? 3.962 3.457 -11.131 1.00 71.12 90 ILE A CA 1
ATOM 704 C C . ILE A 1 90 ? 3.164 2.798 -10.012 1.00 71.12 90 ILE A C 1
ATOM 706 O O . ILE A 1 90 ? 3.727 2.417 -8.985 1.00 71.12 90 ILE A O 1
ATOM 710 N N . VAL A 1 91 ? 1.859 2.634 -10.227 1.00 66.56 91 VAL A N 1
ATOM 711 C CA . VAL A 1 91 ? 0.936 2.028 -9.258 1.00 66.56 91 VAL A CA 1
ATOM 712 C C . VAL A 1 91 ? 0.302 0.780 -9.865 1.00 66.56 91 VAL A C 1
ATOM 714 O O . VAL A 1 91 ? -0.025 0.736 -11.049 1.00 66.56 91 VAL A O 1
ATOM 717 N N . TYR A 1 92 ? 0.124 -0.260 -9.050 1.00 71.81 92 TYR A N 1
ATOM 718 C CA . TYR A 1 92 ? -0.577 -1.467 -9.478 1.00 71.81 92 TYR A CA 1
ATOM 719 C C . TYR A 1 92 ? -2.079 -1.195 -9.656 1.00 71.81 92 TYR A C 1
ATOM 721 O O . TYR A 1 92 ? -2.744 -0.752 -8.721 1.00 71.81 92 TYR A O 1
ATOM 729 N N . GLY A 1 93 ? -2.629 -1.527 -10.826 1.00 72.38 93 G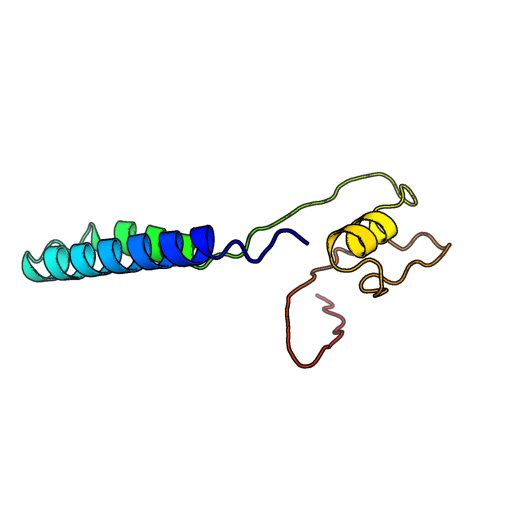LY A N 1
ATOM 730 C CA . GLY A 1 93 ? -4.051 -1.376 -11.129 1.00 72.38 93 GLY A CA 1
ATOM 731 C C . GLY A 1 93 ? -4.539 -2.395 -12.158 1.00 72.38 93 GLY A C 1
ATOM 732 O O . GLY A 1 93 ? -3.788 -2.834 -13.028 1.00 72.38 93 GLY A O 1
ATOM 733 N N . VAL A 1 94 ? -5.811 -2.784 -12.047 1.00 77.00 94 VAL A N 1
ATOM 734 C CA . VAL A 1 94 ? -6.507 -3.617 -13.037 1.00 77.00 94 VAL A CA 1
ATOM 735 C C . VAL A 1 94 ? -7.851 -2.946 -13.337 1.00 77.00 94 VAL A C 1
ATOM 737 O O . VAL A 1 94 ? -8.686 -2.864 -12.434 1.00 77.00 94 VAL A O 1
ATOM 740 N N . PRO A 1 95 ? -8.099 -2.457 -14.567 1.00 74.94 95 PRO A N 1
ATOM 741 C CA . PRO A 1 95 ? -7.270 -2.587 -15.772 1.00 74.94 95 PRO A CA 1
ATOM 742 C C . PRO A 1 95 ? -6.044 -1.653 -15.789 1.00 74.94 95 PRO A C 1
ATOM 744 O O . PRO A 1 95 ? -6.007 -0.661 -15.068 1.00 74.94 95 PRO A O 1
ATOM 747 N N . GLU A 1 96 ? -5.070 -1.965 -16.647 1.00 74.94 96 GLU A N 1
ATOM 748 C CA . GLU A 1 96 ? -3.892 -1.123 -16.909 1.00 74.94 96 GLU A CA 1
ATOM 749 C C . GLU A 1 96 ? -4.302 0.217 -17.547 1.00 74.94 96 GLU A C 1
ATOM 751 O O . GLU A 1 96 ? -5.160 0.246 -18.436 1.00 74.94 96 GLU A O 1
ATOM 756 N N . ARG A 1 97 ? -3.722 1.326 -17.068 1.00 75.94 97 ARG A N 1
ATOM 757 C CA . ARG A 1 97 ? -3.996 2.698 -17.527 1.00 75.94 97 ARG A CA 1
ATOM 758 C C . ARG A 1 97 ? -2.726 3.550 -17.452 1.00 75.94 97 ARG A C 1
ATOM 760 O O . ARG A 1 97 ? -1.908 3.347 -16.562 1.00 75.94 97 ARG A O 1
ATOM 767 N N . GLU A 1 98 ? -2.598 4.512 -18.362 1.00 79.81 98 GLU A N 1
ATOM 768 C CA . GLU A 1 98 ? -1.531 5.523 -18.386 1.00 79.81 98 GLU A CA 1
ATOM 769 C C . GLU A 1 98 ? -2.209 6.901 -18.445 1.00 79.81 98 GLU A C 1
ATOM 771 O O . GLU A 1 98 ? -3.024 7.150 -19.335 1.00 79.81 98 GLU A O 1
ATOM 776 N N . GLU A 1 99 ? -1.909 7.779 -17.486 1.00 77.44 99 GLU A N 1
ATOM 777 C CA . GLU A 1 99 ? -2.477 9.129 -17.392 1.00 77.44 99 GLU A CA 1
ATOM 778 C C . GLU A 1 99 ? -1.343 10.153 -17.254 1.00 77.44 99 GLU A C 1
ATOM 780 O O . GLU A 1 99 ? -0.387 9.949 -16.507 1.00 77.44 99 GLU A O 1
ATOM 785 N N . SER A 1 100 ? -1.433 11.263 -17.993 1.00 74.62 100 SER A N 1
ATOM 786 C CA . SER A 1 100 ? -0.471 12.363 -17.886 1.00 74.62 100 SER A CA 1
ATOM 787 C C . SER A 1 100 ? -0.939 13.328 -16.806 1.00 74.62 100 SER A C 1
ATOM 789 O O . SER A 1 100 ? -1.853 14.119 -17.038 1.00 74.62 100 SER A O 1
ATOM 791 N N . VAL A 1 101 ? -0.294 13.286 -15.643 1.00 65.00 101 VAL A N 1
ATOM 792 C CA . VAL A 1 101 ? -0.541 14.246 -14.564 1.00 65.00 101 VAL A CA 1
ATOM 793 C C . VAL A 1 101 ? 0.325 15.481 -14.820 1.00 65.00 101 VAL A C 1
ATOM 795 O O . VAL A 1 101 ? 1.517 15.496 -14.521 1.00 65.00 101 VAL A O 1
ATOM 798 N N . SER A 1 102 ? -0.250 16.501 -15.458 1.00 60.69 102 SER A N 1
ATOM 799 C CA . SER A 1 102 ? 0.346 17.843 -15.495 1.00 60.69 102 SER A CA 1
ATOM 800 C C . SER A 1 102 ? -0.043 18.603 -14.219 1.00 60.69 102 SER A C 1
ATOM 802 O O . SER A 1 102 ? -1.170 18.412 -13.758 1.00 60.69 102 SER A O 1
ATOM 804 N N . PRO A 1 103 ? 0.852 19.422 -13.633 1.00 56.59 103 PRO A N 1
ATOM 805 C CA . PRO A 1 103 ? 0.484 20.309 -12.531 1.00 56.59 103 PRO A CA 1
ATOM 806 C C . PRO A 1 103 ? -0.586 21.331 -12.938 1.00 56.59 103 PRO A C 1
ATOM 808 O O . PRO A 1 103 ? -0.659 21.676 -14.143 1.00 56.59 103 PRO A O 1
#

pLDDT: mean 72.02, std 14.36, range [34.22, 93.62]